Protein AF-A0A7K0GQ12-F1 (afdb_monomer)

Nearest PDB structures (foldseek):
  8smg-assembly1_B-2  TM=8.651E-01  e=7.849E-09  Okubovirus
  8smf-assembly2_G  TM=8.510E-01  e=4.154E-08  Okubovirus
  8wje-assembly1_C  TM=7.917E-01  e=3.051E-08  Bacillus phage SPO1
  8smf-assembly1_A  TM=8.151E-01  e=3.906E-08  Okubovirus
  8smf-assembly2_F  TM=8.214E-01  e=5.656E-08  Okubovirus

Solvent-accessible surface area (backbone atoms only — not comparable to full-atom values): 7625 Å² total; per-residue (Å²): 134,90,84,79,75,60,66,63,76,50,90,95,52,88,47,59,78,82,89,64,61,64,76,58,40,53,54,53,43,67,74,68,47,64,44,100,76,20,27,40,36,77,54,48,53,53,40,28,75,71,70,37,39,34,29,54,75,83,59,96,34,83,81,40,32,37,36,62,44,58,16,79,81,49,36,63,66,51,23,50,74,69,77,27,72,82,42,76,84,76,68,74,79,55,68,66,45,47,31,29,39,40,63,85,75,42,83,41,85,54,77,81,48,74,67,54,60,71,33,48,41,30,40,74,62,130

Organism: Parabacteroides distasonis (NCBI:txid823)

Radius of gyration: 20.31 Å; Cα contacts (8 Å, |Δi|>4): 168; chains: 1; bounding box: 44×26×61 Å

Foldseek 3Di:
DPPPQADDDDPPDPGHDDDDDPVVCVVVCVQAPQDPQFAAVVVVVVCQVVFFWKDFPPAPADPKTKHKDAQVVCFQVVCVVVVRNVCPPPVDTGHIFIWILHNVRDIDGDDDDPCNNGDSRMDTDD

Structure (mmCIF, N/CA/C/O backbone):
data_AF-A0A7K0GQ12-F1
#
_entry.id   AF-A0A7K0GQ12-F1
#
loop_
_atom_site.group_PDB
_atom_site.id
_atom_site.type_symbol
_atom_site.label_atom_id
_atom_site.label_alt_id
_atom_site.label_comp_id
_atom_site.label_asym_id
_atom_site.label_entity_id
_atom_site.label_seq_id
_atom_site.pdbx_PDB_ins_code
_atom_site.Cartn_x
_atom_site.Cartn_y
_atom_site.Cartn_z
_atom_site.occupancy
_atom_site.B_iso_or_equiv
_atom_site.auth_seq_id
_atom_site.auth_comp_id
_atom_site.auth_asym_id
_atom_site.auth_atom_id
_atom_site.pdbx_PDB_model_num
ATOM 1 N N . MET A 1 1 ? 16.400 -7.003 15.089 1.00 33.22 1 MET A N 1
ATOM 2 C CA . MET A 1 1 ? 15.639 -7.665 16.176 1.00 33.22 1 MET A CA 1
ATOM 3 C C . MET A 1 1 ? 14.984 -6.597 17.047 1.00 33.22 1 MET A C 1
ATOM 5 O O . MET A 1 1 ? 15.645 -6.055 17.923 1.00 33.22 1 MET A O 1
ATOM 9 N N . ASN A 1 2 ? 13.714 -6.264 16.801 1.00 31.42 2 ASN A N 1
ATOM 10 C CA . ASN A 1 2 ? 12.949 -5.363 17.671 1.00 31.42 2 ASN A CA 1
ATOM 11 C C . ASN A 1 2 ? 12.517 -6.125 18.930 1.00 31.42 2 ASN A C 1
ATOM 13 O O . ASN A 1 2 ? 11.480 -6.780 18.948 1.00 31.42 2 ASN A O 1
ATOM 17 N N . LYS A 1 3 ? 13.323 -6.064 19.993 1.00 40.06 3 LYS A N 1
ATOM 18 C CA . LYS A 1 3 ? 12.906 -6.516 21.328 1.00 40.06 3 LYS A CA 1
ATOM 19 C C . LYS A 1 3 ? 12.143 -5.387 22.022 1.00 40.06 3 LYS A C 1
ATOM 21 O O . LYS A 1 3 ? 12.659 -4.750 22.928 1.00 40.06 3 LYS A O 1
ATOM 26 N N . SER A 1 4 ? 10.910 -5.157 21.587 1.00 45.28 4 SER A N 1
ATOM 27 C CA . SER A 1 4 ? 9.918 -4.347 22.307 1.00 45.28 4 SER A CA 1
ATOM 28 C C . SER A 1 4 ? 8.835 -5.273 22.869 1.00 45.28 4 SER A C 1
ATOM 30 O O . SER A 1 4 ? 7.642 -5.077 22.656 1.00 45.28 4 SER A O 1
ATOM 32 N N . VAL A 1 5 ? 9.245 -6.340 23.555 1.00 55.19 5 VAL A N 1
ATOM 33 C CA . VAL A 1 5 ? 8.301 -7.107 24.372 1.00 55.19 5 VAL A CA 1
ATOM 34 C C . VAL A 1 5 ? 8.337 -6.470 25.751 1.00 55.19 5 VAL A C 1
ATOM 36 O O . VAL A 1 5 ? 9.248 -6.721 26.542 1.00 55.19 5 VAL A O 1
ATOM 39 N N . SER A 1 6 ? 7.402 -5.553 25.990 1.00 68.00 6 SER A N 1
ATOM 40 C CA . SER A 1 6 ? 7.223 -4.916 27.290 1.00 68.00 6 SER A CA 1
ATOM 41 C C . SER A 1 6 ? 7.068 -5.994 28.367 1.00 68.00 6 SER A C 1
ATOM 43 O O . SER A 1 6 ? 6.282 -6.931 28.222 1.00 68.00 6 SER A O 1
ATOM 45 N N . LYS A 1 7 ? 7.873 -5.900 29.432 1.00 79.88 7 LYS A N 1
ATOM 46 C CA . LYS A 1 7 ? 7.898 -6.893 30.515 1.00 79.88 7 LYS A CA 1
ATOM 47 C C . LYS A 1 7 ? 6.587 -6.862 31.302 1.00 79.88 7 LYS A C 1
ATOM 49 O O . LYS A 1 7 ? 6.003 -5.796 31.485 1.00 79.88 7 LYS A O 1
ATOM 54 N N . ARG A 1 8 ? 6.174 -8.019 31.828 1.00 87.69 8 ARG A N 1
ATOM 55 C CA . ARG A 1 8 ? 5.031 -8.127 32.744 1.00 87.69 8 ARG A CA 1
ATOM 56 C C . ARG A 1 8 ? 5.217 -7.229 33.965 1.00 87.69 8 ARG A C 1
ATOM 58 O O . ARG A 1 8 ? 6.264 -7.276 34.607 1.00 87.69 8 ARG A O 1
ATOM 65 N N . ASN A 1 9 ? 4.191 -6.449 34.288 1.00 89.31 9 ASN A N 1
ATOM 66 C CA . ASN A 1 9 ? 4.191 -5.485 35.391 1.00 89.31 9 ASN A CA 1
ATOM 67 C C . ASN A 1 9 ? 3.019 -5.657 36.377 1.00 89.31 9 ASN A C 1
ATOM 69 O O . ASN A 1 9 ? 3.030 -5.018 37.424 1.00 89.31 9 ASN A O 1
ATOM 73 N N . VAL A 1 10 ? 2.039 -6.524 36.086 1.00 89.06 10 VAL A N 1
ATOM 74 C CA . VAL A 1 10 ? 0.902 -6.816 36.978 1.00 89.06 10 VAL A CA 1
ATOM 75 C C . VAL A 1 10 ? 0.824 -8.319 37.262 1.00 89.06 10 VAL A C 1
ATOM 77 O O . VAL A 1 10 ? 1.068 -9.163 36.394 1.00 89.06 10 VAL A O 1
ATOM 80 N N . ALA A 1 11 ? 0.528 -8.683 38.511 1.00 91.00 11 ALA A N 1
ATOM 81 C CA . ALA A 1 11 ? 0.338 -10.075 38.901 1.00 91.00 11 ALA A CA 1
ATOM 82 C C . ALA A 1 11 ? -0.965 -10.637 38.301 1.00 91.00 11 ALA A C 1
ATOM 84 O O . ALA A 1 11 ? -1.989 -9.967 38.318 1.00 91.00 11 ALA A O 1
ATOM 85 N N . GLY A 1 12 ? -0.929 -11.863 37.773 1.00 88.56 12 GLY A N 1
ATOM 86 C CA . GLY A 1 12 ? -2.09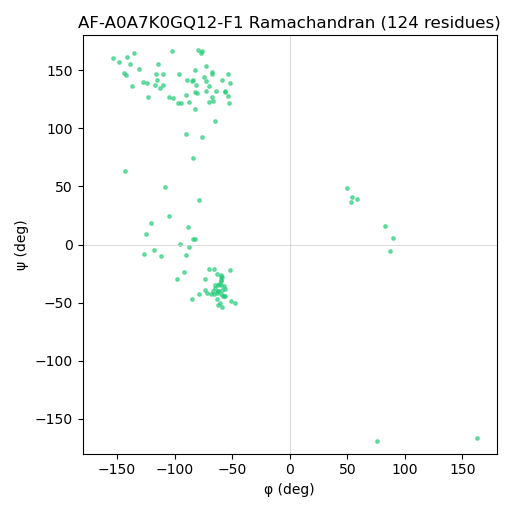4 -12.534 37.185 1.00 88.56 12 GLY A CA 1
ATOM 87 C C . GLY A 1 12 ? -2.355 -12.237 35.705 1.00 88.56 12 GLY A C 1
ATOM 88 O O . GLY A 1 12 ? -3.204 -12.898 35.124 1.00 88.56 12 GLY A O 1
ATOM 89 N N . TYR A 1 13 ? -1.610 -11.320 35.080 1.00 82.19 13 TYR A N 1
ATOM 90 C CA . TYR A 1 13 ? -1.758 -10.984 33.660 1.00 82.19 13 TYR A CA 1
ATOM 91 C C . TYR A 1 13 ? -0.503 -11.346 32.866 1.00 82.19 13 TYR A C 1
ATOM 93 O O . TYR A 1 13 ? 0.620 -11.177 33.349 1.00 82.19 13 TYR A O 1
ATOM 101 N N . GLU A 1 14 ? -0.688 -11.845 31.646 1.00 80.38 14 GLU A N 1
ATOM 102 C CA . GLU A 1 14 ? 0.403 -12.016 30.687 1.00 80.38 14 GLU A CA 1
ATOM 103 C C . GLU A 1 14 ? 0.667 -10.708 29.934 1.00 80.38 14 GLU A C 1
ATOM 105 O O . GLU A 1 14 ? -0.254 -9.975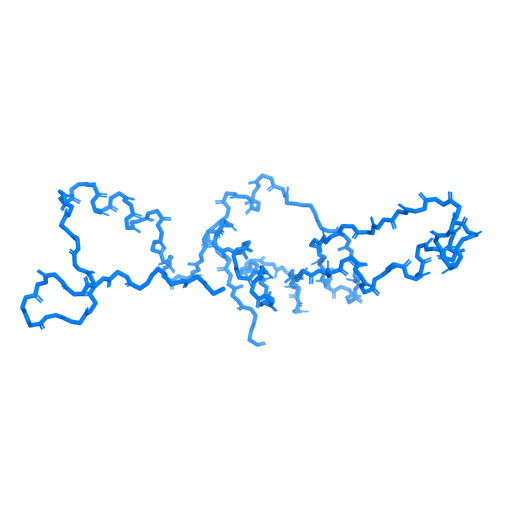 29.583 1.00 80.38 14 GLU A O 1
ATOM 110 N N . GLY A 1 15 ? 1.944 -10.409 29.685 1.00 81.44 15 GLY A N 1
ATOM 111 C CA . GLY A 1 15 ? 2.349 -9.178 29.007 1.00 81.44 15 GLY A CA 1
ATOM 112 C C . GLY A 1 15 ? 2.287 -7.922 29.884 1.00 81.44 15 GLY A C 1
ATOM 113 O O . GLY A 1 15 ? 2.197 -7.985 31.111 1.00 81.44 15 GLY A O 1
ATOM 114 N N . TYR A 1 16 ? 2.426 -6.767 29.238 1.00 86.38 16 TYR A N 1
ATOM 115 C CA . TYR A 1 16 ? 2.438 -5.456 29.884 1.00 86.38 16 TYR A CA 1
ATOM 116 C C . TYR A 1 16 ? 1.029 -4.876 29.966 1.00 86.38 16 TYR A C 1
ATOM 118 O O . TYR A 1 16 ? 0.336 -4.776 28.956 1.00 86.38 16 TYR A O 1
ATOM 126 N N . VAL A 1 17 ? 0.636 -4.448 31.161 1.00 87.44 17 VAL A N 1
ATOM 127 C CA . VAL A 1 17 ? -0.646 -3.799 31.435 1.00 87.44 17 VAL A CA 1
ATOM 128 C C . VAL A 1 17 ? -0.409 -2.302 31.618 1.00 87.44 17 VAL A C 1
ATOM 130 O O . VAL A 1 17 ? 0.419 -1.891 32.431 1.00 87.44 17 VAL A O 1
ATOM 133 N N . SER A 1 18 ? -1.146 -1.477 30.879 1.00 83.62 18 SER A N 1
ATOM 134 C CA . SER A 1 18 ? -1.172 -0.023 31.054 1.00 83.62 18 SER A CA 1
ATOM 135 C C . SER A 1 18 ? -2.573 0.412 31.454 1.00 83.62 18 SER A C 1
ATOM 137 O O . SER A 1 18 ? -3.549 -0.074 30.887 1.00 83.62 18 SER A O 1
ATOM 139 N N . TRP A 1 19 ? -2.667 1.326 32.415 1.00 85.75 19 TRP A N 1
ATOM 140 C CA . TRP A 1 19 ? -3.932 1.920 32.832 1.00 85.75 19 TRP A CA 1
ATOM 141 C C . TRP A 1 19 ? -4.047 3.301 32.201 1.00 85.75 19 TRP A C 1
ATOM 143 O O . TRP A 1 19 ? -3.154 4.135 32.359 1.00 85.75 19 TRP A O 1
ATOM 153 N N . LEU A 1 20 ? -5.149 3.543 31.504 1.00 84.12 20 LEU A N 1
ATOM 154 C CA . LEU A 1 20 ? -5.497 4.849 30.959 1.00 84.12 20 LEU A CA 1
ATOM 155 C C . LEU A 1 20 ? -6.782 5.329 31.639 1.00 84.12 20 LEU A C 1
ATOM 157 O O . LEU A 1 20 ? -7.635 4.498 31.955 1.00 84.12 20 LEU A O 1
ATOM 161 N N . PRO A 1 21 ? -6.953 6.646 31.856 1.00 92.75 21 PRO A N 1
ATOM 162 C CA . PRO A 1 21 ? -8.265 7.191 32.178 1.00 92.75 21 PRO A CA 1
ATOM 163 C C . PRO A 1 21 ? -9.290 6.727 31.137 1.00 92.75 21 PRO A C 1
ATOM 165 O O . PRO A 1 21 ? -8.982 6.733 29.946 1.00 92.75 21 PRO A O 1
ATOM 168 N N . GLU A 1 22 ? -10.497 6.360 31.568 1.00 86.38 22 GLU A N 1
ATOM 169 C CA . GLU A 1 22 ? -11.542 5.782 30.707 1.00 86.38 22 GLU A CA 1
ATOM 170 C C . GLU A 1 22 ? -11.788 6.617 29.444 1.00 86.38 22 GLU A C 1
ATOM 172 O O . GLU A 1 22 ? -11.695 6.103 28.337 1.00 86.38 22 GLU A O 1
ATOM 177 N N . ALA A 1 23 ? -11.952 7.936 29.586 1.00 87.25 23 ALA A N 1
ATOM 178 C CA . ALA A 1 23 ? -12.146 8.838 28.449 1.00 87.25 23 ALA A CA 1
ATOM 179 C C . ALA A 1 23 ? -10.982 8.823 27.434 1.00 87.25 23 ALA A C 1
ATOM 181 O O . ALA A 1 23 ? -11.190 9.046 26.242 1.00 87.25 23 ALA A O 1
ATOM 182 N N . VAL A 1 24 ? -9.750 8.571 27.893 1.00 84.12 24 VAL A N 1
ATOM 183 C CA . VAL A 1 24 ? -8.565 8.449 27.028 1.00 84.12 24 VAL A CA 1
ATOM 184 C C . VAL A 1 24 ? -8.533 7.076 26.363 1.00 84.12 24 VAL A C 1
ATOM 186 O O . VAL A 1 24 ? -8.253 6.995 25.169 1.00 84.12 24 VAL A O 1
ATOM 189 N N . PHE A 1 25 ? -8.834 6.014 27.118 1.00 84.62 25 PHE A N 1
ATOM 190 C CA . PHE A 1 25 ? -8.936 4.660 26.584 1.00 84.62 25 PHE A CA 1
ATOM 191 C C . PHE A 1 25 ? -9.996 4.588 25.490 1.00 84.62 25 PHE A C 1
ATOM 193 O O . PHE A 1 25 ? -9.657 4.206 24.382 1.00 84.62 25 PHE A O 1
ATOM 200 N N . GLU A 1 26 ? -11.226 5.022 25.762 1.00 79.81 26 GLU A N 1
ATOM 201 C CA . GLU A 1 26 ? -12.345 4.973 24.814 1.00 79.81 26 GLU A CA 1
ATOM 202 C C . GLU A 1 26 ? -12.036 5.738 23.529 1.00 79.81 26 GLU A C 1
ATOM 204 O O . GLU A 1 26 ? -12.232 5.223 22.433 1.00 79.81 26 GLU A O 1
ATOM 209 N N . LYS A 1 27 ? -11.457 6.940 23.638 1.00 78.81 27 LYS A N 1
ATOM 210 C CA . LYS A 1 27 ? -11.073 7.724 22.461 1.00 78.81 27 LYS A CA 1
ATOM 211 C C . LYS A 1 27 ? -10.046 6.991 21.593 1.00 78.81 27 LYS A C 1
ATOM 213 O O . LYS A 1 27 ? -10.226 6.890 20.385 1.00 78.81 27 LYS A O 1
ATOM 218 N N . ILE A 1 28 ? -8.968 6.494 22.200 1.00 76.12 28 ILE A N 1
ATOM 219 C CA . ILE A 1 28 ? -7.902 5.797 21.467 1.00 76.12 28 ILE A CA 1
ATOM 220 C C . ILE A 1 28 ? -8.419 4.469 20.927 1.00 76.12 28 ILE A C 1
ATOM 222 O O . ILE A 1 28 ? -8.125 4.116 19.790 1.00 76.12 28 ILE A O 1
ATOM 226 N N . TYR A 1 29 ? -9.175 3.737 21.743 1.00 71.56 29 TYR A N 1
ATOM 227 C CA . TYR A 1 29 ? -9.730 2.447 21.395 1.00 71.56 29 TYR A CA 1
ATOM 228 C C . TYR A 1 29 ? -10.674 2.601 20.214 1.00 71.56 29 TYR A C 1
ATOM 230 O O . TYR A 1 29 ? -10.419 1.967 19.212 1.00 71.56 29 TYR A O 1
ATOM 238 N N . GLU A 1 30 ? -11.652 3.504 20.223 1.00 66.12 30 GLU A N 1
ATOM 239 C CA . GLU A 1 30 ? -12.546 3.723 19.074 1.00 66.12 30 GLU A CA 1
ATOM 240 C C . GLU A 1 30 ? -11.821 4.230 17.806 1.00 66.12 30 GLU A C 1
ATOM 242 O O . GLU A 1 30 ? -12.270 3.969 16.690 1.00 66.12 30 GLU A O 1
ATOM 247 N N . GLU A 1 31 ? -10.665 4.893 17.935 1.00 64.19 31 GLU A N 1
ATOM 248 C CA . GLU A 1 31 ? -9.816 5.276 16.793 1.00 64.19 31 GLU A CA 1
ATOM 249 C C . GLU A 1 31 ? -9.056 4.087 16.168 1.00 64.19 31 GLU A C 1
ATOM 251 O O . GLU A 1 31 ? -8.768 4.101 14.967 1.00 64.19 31 GLU A O 1
ATOM 256 N N . ILE A 1 32 ? -8.716 3.064 16.961 1.00 65.06 32 ILE A N 1
ATOM 257 C CA . ILE A 1 32 ? -7.917 1.900 16.528 1.00 65.06 32 ILE A CA 1
ATOM 258 C C . ILE A 1 32 ? -8.703 0.587 16.496 1.00 65.06 32 ILE A C 1
ATOM 260 O O . ILE A 1 32 ? -8.186 -0.426 16.014 1.00 65.06 32 ILE A O 1
ATOM 264 N N . LYS A 1 33 ? -9.917 0.570 17.041 1.00 63.22 33 LYS A N 1
ATOM 265 C CA . LYS A 1 33 ? -10.790 -0.593 17.093 1.00 63.22 33 LYS A CA 1
ATOM 266 C C . LYS A 1 33 ? -11.128 -0.932 15.650 1.00 63.22 33 LYS A C 1
ATOM 268 O O . LYS A 1 33 ? -11.484 -0.037 14.881 1.00 63.22 33 LYS A O 1
ATOM 273 N N . PRO A 1 34 ? 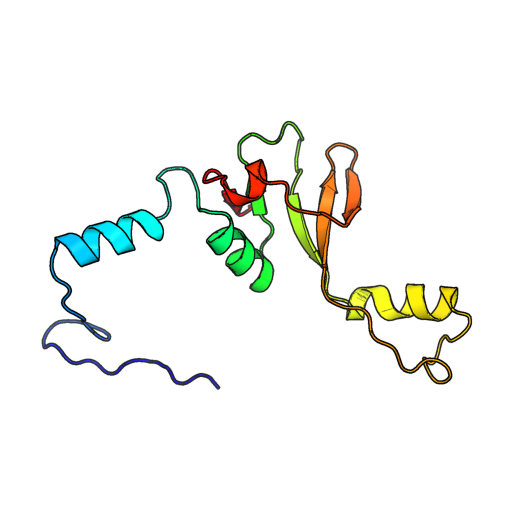-11.006 -2.204 15.253 1.00 55.53 34 PRO A N 1
ATOM 274 C CA . PRO A 1 34 ? -11.620 -2.643 14.016 1.00 55.53 34 PRO A CA 1
ATOM 275 C C . PRO A 1 34 ? -13.093 -2.235 14.092 1.00 55.53 34 PRO A C 1
ATOM 277 O O . PRO A 1 34 ? -13.789 -2.611 15.040 1.00 55.53 34 PRO A O 1
ATOM 280 N N . ALA A 1 35 ? -13.567 -1.435 13.138 1.00 58.25 35 ALA A N 1
ATOM 281 C CA . ALA A 1 35 ? -14.999 -1.308 12.953 1.00 58.25 35 ALA A CA 1
ATOM 282 C C . ALA A 1 35 ? -15.547 -2.732 12.790 1.00 58.25 35 ALA A C 1
ATOM 284 O O . ALA A 1 35 ? -14.862 -3.603 12.249 1.00 58.25 35 ALA A O 1
ATOM 285 N N . HIS A 1 36 ? -16.763 -2.988 13.270 1.00 59.19 36 HIS A N 1
ATOM 286 C CA . HIS A 1 36 ? -17.343 -4.337 13.253 1.00 59.19 36 HIS A CA 1
ATOM 287 C C . HIS A 1 36 ? -17.294 -4.986 11.850 1.00 59.19 36 HIS A C 1
ATOM 289 O O . HIS A 1 36 ? -17.257 -6.208 11.730 1.00 59.19 36 HIS A O 1
ATOM 295 N N . ASP A 1 37 ? -17.190 -4.145 10.813 1.00 72.44 37 ASP A N 1
ATOM 296 C CA . ASP A 1 37 ? -17.103 -4.509 9.410 1.00 72.44 37 ASP A CA 1
ATOM 297 C C . ASP A 1 37 ? -15.824 -4.015 8.694 1.00 72.44 37 ASP A C 1
ATOM 299 O O . ASP A 1 37 ? -15.783 -3.983 7.471 1.00 72.44 37 ASP A O 1
ATOM 303 N N . GLY A 1 38 ? -14.738 -3.640 9.367 1.00 85.94 38 GLY A N 1
ATOM 304 C CA . GLY A 1 38 ? -13.521 -3.230 8.653 1.00 85.94 38 GLY A CA 1
ATOM 305 C C . GLY A 1 38 ? -12.521 -2.448 9.485 1.00 85.94 38 GLY A C 1
ATOM 306 O O . GLY A 1 38 ? -12.586 -2.403 10.708 1.00 85.94 38 GLY A O 1
ATOM 307 N N . PHE A 1 39 ? -11.561 -1.831 8.814 1.00 89.94 39 PHE A N 1
ATOM 308 C CA . PHE A 1 39 ? -10.532 -1.013 9.439 1.00 89.94 39 PHE A CA 1
ATOM 309 C C . PHE A 1 39 ? -10.316 0.302 8.677 1.00 89.94 39 PHE A C 1
ATOM 311 O O . PHE A 1 39 ? -10.790 0.484 7.554 1.00 89.94 39 PHE A O 1
ATOM 318 N N . CYS A 1 40 ? -9.639 1.265 9.305 1.00 91.88 40 CYS A N 1
ATOM 319 C CA . CYS A 1 40 ? -9.339 2.555 8.682 1.00 91.88 40 CYS A CA 1
ATOM 320 C C . CYS A 1 40 ? -8.179 2.446 7.678 1.00 91.88 40 CYS A C 1
ATOM 322 O O . CYS A 1 40 ? -7.390 1.498 7.712 1.00 91.88 40 CYS A O 1
ATOM 324 N N . PHE A 1 41 ? -8.013 3.452 6.817 1.00 93.88 41 PHE A N 1
ATOM 325 C CA . PHE A 1 41 ? -6.929 3.461 5.827 1.00 93.88 41 PHE A CA 1
ATOM 326 C C . PHE A 1 41 ? -5.528 3.308 6.447 1.00 93.88 41 PHE A C 1
ATOM 328 O O . PHE A 1 41 ? -4.681 2.586 5.924 1.00 93.88 41 PHE A O 1
ATOM 335 N N . GLY A 1 42 ? -5.277 3.916 7.612 1.00 93.06 42 GLY A N 1
ATOM 336 C CA . GLY A 1 42 ? -3.996 3.766 8.312 1.00 93.06 42 GLY A CA 1
ATOM 337 C C . GLY A 1 42 ? -3.699 2.318 8.725 1.00 93.06 42 GLY A C 1
ATOM 338 O O . GLY A 1 42 ? -2.547 1.886 8.699 1.00 93.06 42 GLY A O 1
ATOM 339 N N . GLN A 1 43 ? -4.730 1.544 9.070 1.00 91.56 43 GLN A N 1
ATOM 340 C CA . GLN A 1 43 ? -4.607 0.107 9.319 1.00 91.56 43 GLN A CA 1
ATOM 341 C C . GLN A 1 43 ? -4.422 -0.663 8.006 1.00 91.56 43 GLN A C 1
ATOM 343 O O . GLN A 1 43 ? -3.573 -1.551 7.959 1.00 91.56 43 GLN A O 1
ATOM 348 N N . ALA A 1 44 ? -5.116 -0.276 6.931 1.00 94.19 44 ALA A N 1
ATOM 349 C CA . ALA A 1 44 ? -4.938 -0.856 5.598 1.00 94.19 44 ALA A CA 1
ATOM 350 C C . ALA A 1 44 ? -3.491 -0.733 5.100 1.00 94.19 44 ALA A C 1
ATOM 352 O O . ALA A 1 44 ? -2.906 -1.721 4.666 1.00 94.19 44 ALA A O 1
ATOM 353 N N . LEU A 1 45 ? -2.865 0.435 5.273 1.00 96.06 45 LEU A N 1
ATOM 354 C CA . LEU A 1 45 ? -1.446 0.638 4.969 1.00 96.06 45 LEU A CA 1
ATOM 355 C C . LEU A 1 45 ? -0.527 -0.300 5.761 1.00 96.06 45 LEU A C 1
ATOM 357 O O . LEU A 1 45 ? 0.456 -0.800 5.219 1.00 96.06 45 LEU A O 1
ATOM 361 N N . ARG A 1 46 ? -0.834 -0.564 7.037 1.00 95.00 46 ARG A N 1
ATOM 362 C CA . ARG A 1 46 ? -0.055 -1.515 7.848 1.00 95.00 46 ARG A CA 1
ATOM 363 C C . ARG A 1 46 ? -0.201 -2.944 7.332 1.00 95.00 46 ARG A C 1
ATOM 365 O O . ARG A 1 46 ? 0.794 -3.653 7.304 1.00 95.00 46 ARG A O 1
ATOM 372 N N . ARG A 1 47 ? -1.406 -3.353 6.919 1.00 94.81 47 ARG A N 1
ATOM 373 C CA . ARG A 1 47 ? -1.651 -4.668 6.300 1.00 94.81 47 ARG A CA 1
ATOM 374 C C . ARG A 1 47 ? -0.887 -4.805 4.977 1.00 94.81 47 ARG A C 1
ATOM 376 O O . ARG A 1 47 ? -0.140 -5.759 4.807 1.00 94.81 47 ARG A O 1
ATOM 383 N N . LEU A 1 48 ? -0.949 -3.790 4.113 1.00 97.00 48 LEU A N 1
ATOM 384 C CA . LEU A 1 48 ? -0.160 -3.729 2.875 1.00 97.00 48 LEU A CA 1
ATOM 385 C C . LEU A 1 48 ? 1.349 -3.858 3.136 1.00 97.00 48 LEU A C 1
ATOM 387 O O . LEU A 1 48 ? 2.034 -4.617 2.459 1.00 97.00 48 LEU A O 1
ATOM 391 N N . ALA A 1 49 ? 1.872 -3.161 4.149 1.00 95.50 49 ALA A N 1
ATOM 392 C CA . ALA A 1 49 ? 3.280 -3.256 4.537 1.00 95.50 49 ALA A CA 1
ATOM 393 C C . ALA A 1 49 ? 3.679 -4.640 5.093 1.00 95.50 49 ALA A C 1
ATOM 395 O O . ALA A 1 49 ? 4.862 -4.972 5.098 1.00 95.50 49 ALA A O 1
ATOM 396 N N . LEU A 1 50 ? 2.713 -5.438 5.562 1.00 94.75 50 LEU A N 1
ATOM 397 C CA . LEU A 1 50 ? 2.909 -6.832 5.975 1.00 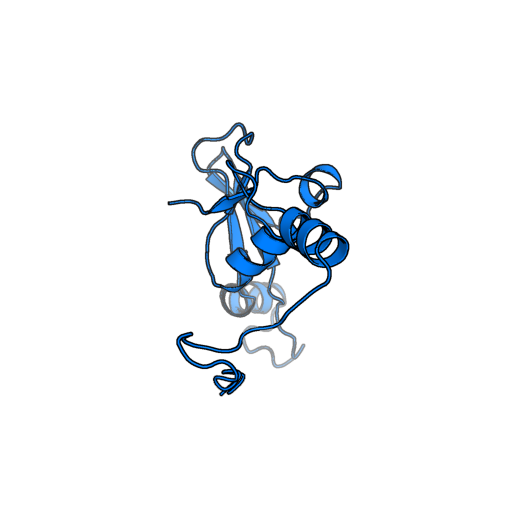94.75 50 LEU A CA 1
ATOM 398 C C . LEU A 1 50 ? 2.766 -7.827 4.809 1.00 94.75 50 LEU A C 1
ATOM 400 O O . LEU A 1 50 ? 2.976 -9.020 5.015 1.00 94.75 50 LEU A O 1
ATOM 404 N N . GLY A 1 51 ? 2.455 -7.346 3.601 1.00 95.19 51 GLY A N 1
ATOM 405 C CA . GLY A 1 51 ? 2.281 -8.161 2.399 1.00 95.19 51 GLY A CA 1
ATOM 406 C C . GLY A 1 51 ? 0.853 -8.657 2.169 1.00 95.19 51 GLY A C 1
ATOM 407 O O . GLY A 1 51 ? 0.628 -9.416 1.230 1.00 95.19 51 GLY A O 1
ATOM 408 N N . ASP A 1 52 ? -0.114 -8.238 2.988 1.00 96.00 52 ASP A N 1
ATOM 409 C CA . ASP A 1 52 ? -1.516 -8.565 2.741 1.00 96.00 52 ASP A CA 1
ATOM 410 C C . ASP A 1 52 ? -2.073 -7.769 1.556 1.00 96.00 52 ASP A C 1
ATOM 412 O O . ASP A 1 52 ? -1.669 -6.633 1.295 1.00 96.00 52 ASP A O 1
ATOM 416 N N . CYS A 1 53 ? -3.089 -8.331 0.906 1.00 96.50 53 CYS A N 1
ATOM 417 C CA . CYS A 1 53 ? -3.942 -7.600 -0.022 1.00 96.50 53 CYS A CA 1
ATOM 418 C C . CYS A 1 53 ? -5.125 -6.988 0.734 1.00 96.50 53 CYS A C 1
ATOM 420 O O . CYS A 1 53 ? -5.681 -7.615 1.637 1.00 96.50 53 CYS A O 1
ATOM 422 N N . VAL A 1 54 ? -5.537 -5.773 0.370 1.00 96.06 54 VAL A N 1
ATOM 423 C CA . VAL A 1 54 ? -6.685 -5.099 0.999 1.00 96.06 54 VAL A CA 1
ATOM 424 C C . VAL A 1 54 ? -7.645 -4.542 -0.036 1.00 96.06 54 VAL A C 1
ATOM 426 O O . VAL A 1 54 ? -7.242 -4.140 -1.121 1.00 96.06 54 VAL A O 1
ATOM 429 N N . GLN A 1 55 ? -8.920 -4.459 0.309 1.00 95.50 55 GLN A N 1
ATOM 430 C CA . GLN A 1 55 ? -9.946 -3.866 -0.543 1.00 95.50 55 GLN A CA 1
ATOM 431 C C . GLN A 1 55 ? -10.945 -3.075 0.294 1.00 95.50 55 GLN A C 1
ATOM 433 O O . GLN A 1 55 ? -11.065 -3.290 1.503 1.00 95.50 55 GLN A O 1
ATOM 438 N N . ARG A 1 56 ? -11.698 -2.184 -0.352 1.00 93.06 56 ARG A N 1
ATOM 439 C CA . ARG A 1 56 ? -12.907 -1.617 0.252 1.00 93.06 56 ARG A CA 1
ATOM 440 C C . ARG A 1 56 ? -1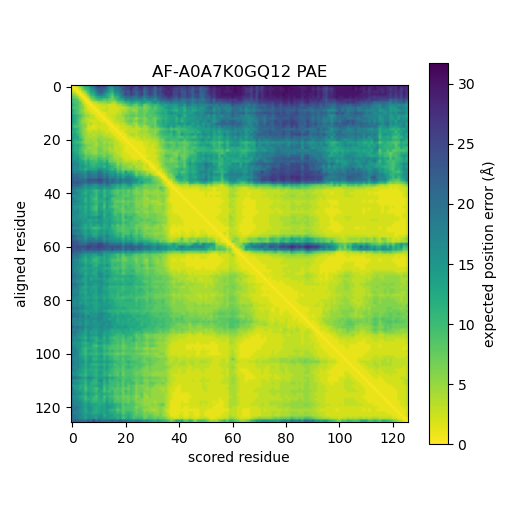4.092 -2.539 0.005 1.00 93.06 56 ARG A C 1
ATOM 442 O O . ARG A 1 56 ? -14.252 -3.046 -1.103 1.00 93.06 56 ARG A O 1
ATOM 449 N N . ARG A 1 57 ? -14.974 -2.697 0.996 1.00 89.25 57 ARG A N 1
ATOM 450 C CA . ARG A 1 57 ? -16.199 -3.509 0.840 1.00 89.25 57 ARG A CA 1
ATOM 451 C C . ARG A 1 57 ? -17.094 -3.049 -0.306 1.00 89.25 57 ARG A C 1
ATOM 453 O O . ARG A 1 57 ? -17.735 -3.876 -0.942 1.00 89.25 57 ARG A O 1
ATOM 460 N N . GLY A 1 58 ? -17.158 -1.739 -0.539 1.00 84.94 58 GLY A N 1
ATOM 461 C CA . GLY A 1 58 ? -18.004 -1.143 -1.572 1.00 84.94 58 GLY A CA 1
ATOM 462 C C . GLY A 1 58 ? -17.405 -1.119 -2.981 1.00 84.94 58 GLY A C 1
ATOM 463 O O . GLY A 1 58 ? -18.001 -0.500 -3.860 1.00 84.94 58 GLY A O 1
ATOM 464 N N . TRP A 1 59 ? -16.228 -1.707 -3.226 1.00 89.31 59 TRP A N 1
ATOM 465 C CA . TRP A 1 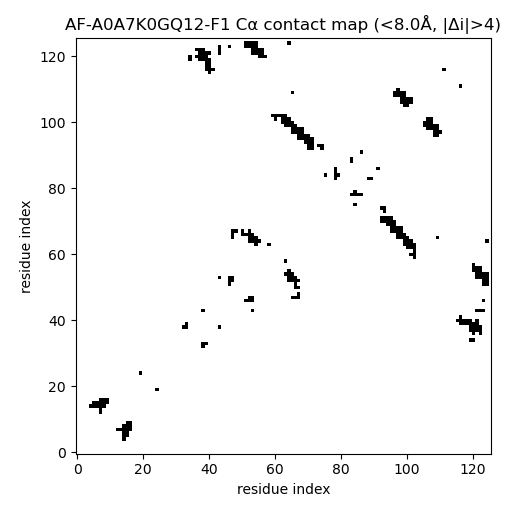59 ? -15.658 -1.721 -4.575 1.00 89.31 59 TRP A CA 1
ATOM 466 C C . TRP A 1 59 ? -16.462 -2.630 -5.511 1.00 89.31 59 TRP A C 1
ATOM 468 O O . TRP A 1 59 ? -16.636 -3.820 -5.268 1.00 89.31 59 TRP A O 1
ATOM 4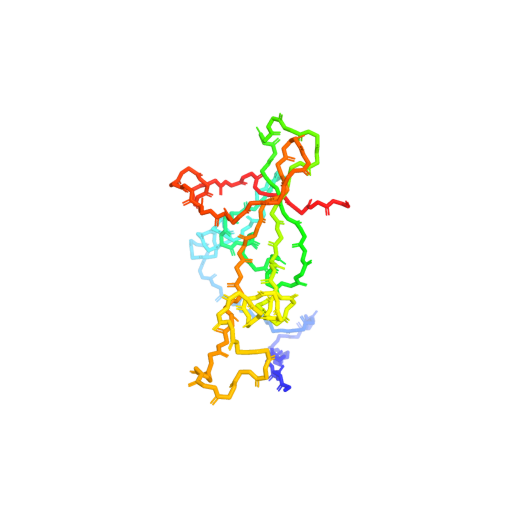78 N N . ASN A 1 60 ? -16.948 -2.050 -6.611 1.00 66.75 60 ASN A N 1
ATOM 479 C CA . ASN A 1 60 ? -17.857 -2.684 -7.575 1.00 66.75 60 ASN A CA 1
ATOM 480 C C . ASN A 1 60 ? -17.157 -3.647 -8.557 1.00 66.75 60 ASN A C 1
ATOM 482 O O . ASN A 1 60 ? -17.517 -3.711 -9.731 1.00 66.75 60 ASN A O 1
ATOM 486 N N . GLY A 1 61 ? -16.164 -4.413 -8.107 1.00 65.12 61 GLY A N 1
ATOM 487 C CA . GLY A 1 61 ? -15.412 -5.328 -8.965 1.00 65.12 61 GLY A CA 1
ATOM 488 C C . GLY A 1 61 ? -15.161 -6.674 -8.303 1.00 65.12 61 GLY A C 1
ATOM 489 O O . GLY A 1 61 ? -14.779 -6.743 -7.138 1.00 65.12 61 GLY A O 1
ATOM 490 N N . LYS A 1 62 ? -15.345 -7.763 -9.057 1.00 72.81 62 LYS A N 1
ATOM 491 C CA . LYS A 1 62 ? -14.958 -9.109 -8.614 1.00 72.81 62 LYS A CA 1
ATOM 492 C C . LYS A 1 62 ? -13.432 -9.154 -8.469 1.00 72.81 62 LYS A C 1
ATOM 494 O O . LYS A 1 62 ? -12.734 -9.172 -9.474 1.00 72.81 62 LYS A O 1
ATOM 499 N N . GLY A 1 63 ? -12.930 -9.165 -7.234 1.00 84.44 63 GLY A N 1
ATOM 500 C CA . GLY A 1 63 ? -11.501 -9.327 -6.940 1.00 84.44 63 GLY A CA 1
ATOM 501 C C . GLY A 1 63 ? -10.651 -8.056 -7.035 1.00 84.44 63 GLY A C 1
ATOM 502 O O . GLY A 1 63 ? -9.427 -8.169 -7.076 1.00 84.44 63 GLY A O 1
ATOM 503 N N . MET A 1 64 ? -11.258 -6.862 -7.057 1.00 94.75 64 MET A N 1
ATOM 504 C CA . MET A 1 64 ? -10.497 -5.609 -6.995 1.00 94.75 64 MET A CA 1
ATOM 505 C C . MET A 1 64 ? -9.806 -5.450 -5.646 1.00 94.75 64 MET A C 1
ATOM 507 O O . MET A 1 64 ? -10.474 -5.416 -4.618 1.00 94.75 64 MET A O 1
ATOM 511 N N . HIS A 1 65 ? -8.488 -5.276 -5.645 1.00 96.31 65 HIS A N 1
ATOM 512 C CA . HIS A 1 65 ? -7.731 -5.107 -4.409 1.00 96.31 65 HIS A CA 1
ATOM 513 C C . HIS A 1 65 ? -6.441 -4.323 -4.616 1.00 96.31 65 HIS A C 1
ATOM 515 O O . HIS A 1 65 ? -5.925 -4.207 -5.728 1.00 96.31 65 HIS A O 1
ATOM 521 N N . LEU A 1 66 ? -5.930 -3.791 -3.512 1.00 97.75 66 LEU A N 1
ATOM 522 C CA . LEU A 1 66 ? -4.620 -3.180 -3.401 1.00 97.75 66 LEU A CA 1
ATOM 523 C C . LEU A 1 66 ? -3.613 -4.179 -2.868 1.00 97.75 66 LEU A C 1
ATOM 525 O O . LEU A 1 66 ? -3.926 -4.978 -1.984 1.00 97.75 66 LEU A O 1
ATOM 529 N N . PHE A 1 67 ? -2.385 -4.043 -3.342 1.00 97.75 67 PHE A N 1
ATOM 530 C CA . PHE A 1 67 ? -1.223 -4.741 -2.820 1.00 97.75 67 PHE A CA 1
ATOM 531 C C . PHE A 1 67 ? 0.024 -3.867 -2.983 1.00 97.75 67 PHE A C 1
ATOM 533 O O . PHE A 1 67 ? 0.065 -2.945 -3.805 1.00 97.75 67 PHE A O 1
ATOM 540 N N . LEU A 1 68 ? 1.038 -4.125 -2.159 1.00 98.00 68 LEU A N 1
ATOM 541 C CA . LEU A 1 68 ? 2.309 -3.415 -2.230 1.00 98.00 68 LEU A CA 1
ATOM 542 C C . LEU A 1 68 ? 3.233 -4.116 -3.230 1.00 98.00 68 LEU A C 1
ATOM 544 O O . LEU A 1 68 ? 3.550 -5.292 -3.073 1.00 98.00 68 LEU A O 1
ATOM 548 N N . VAL A 1 69 ? 3.694 -3.384 -4.242 1.00 97.12 69 VAL A N 1
ATOM 549 C CA . VAL A 1 69 ? 4.749 -3.841 -5.149 1.00 97.12 69 VAL A CA 1
ATOM 550 C C . VAL A 1 69 ? 6.078 -3.312 -4.639 1.00 97.12 69 VAL A C 1
ATOM 552 O O . VAL A 1 69 ? 6.271 -2.099 -4.532 1.00 97.12 69 VAL A O 1
ATOM 555 N N . HIS A 1 70 ? 7.008 -4.221 -4.356 1.00 96.06 70 HIS A N 1
ATOM 556 C CA . HIS A 1 70 ? 8.376 -3.844 -4.032 1.00 96.06 70 HIS A CA 1
ATOM 557 C C . HIS A 1 70 ? 9.103 -3.365 -5.287 1.00 96.06 70 HIS A C 1
ATOM 559 O O . HIS A 1 70 ? 9.067 -4.026 -6.326 1.00 96.06 70 HIS A O 1
ATOM 565 N N . GLY A 1 71 ? 9.793 -2.228 -5.199 1.00 93.88 71 GLY A N 1
ATOM 566 C CA . GLY A 1 71 ? 10.446 -1.622 -6.362 1.00 93.88 71 GLY A CA 1
ATOM 567 C C . GLY A 1 71 ? 11.492 -2.541 -7.002 1.00 93.88 71 GLY A C 1
ATOM 568 O O . GLY A 1 71 ? 11.642 -2.578 -8.223 1.00 93.88 71 GLY A O 1
ATOM 569 N N . ASN A 1 72 ? 12.143 -3.386 -6.194 1.00 93.94 72 ASN A N 1
ATOM 570 C CA . ASN A 1 72 ? 13.094 -4.383 -6.686 1.00 93.94 72 ASN A CA 1
ATOM 571 C C . ASN A 1 72 ? 12.489 -5.376 -7.694 1.00 93.94 72 ASN A C 1
ATOM 573 O O . ASN A 1 72 ? 13.214 -5.839 -8.572 1.00 93.94 72 ASN A O 1
ATOM 577 N N . ALA A 1 73 ? 11.185 -5.654 -7.618 1.00 93.50 73 ALA A N 1
ATOM 578 C CA . ALA A 1 73 ? 10.487 -6.560 -8.522 1.00 93.50 73 ALA A CA 1
ATOM 579 C C . ALA A 1 73 ? 10.342 -5.989 -9.942 1.00 93.50 73 ALA A C 1
ATOM 581 O O . ALA A 1 73 ? 10.153 -6.748 -10.889 1.00 93.50 73 ALA A O 1
ATOM 582 N N . VAL A 1 74 ? 10.448 -4.665 -10.104 1.00 93.50 74 VAL A N 1
ATOM 583 C CA . VAL A 1 74 ? 10.257 -3.969 -11.390 1.00 93.50 74 VAL A CA 1
ATOM 584 C C . VAL A 1 74 ? 11.507 -3.231 -11.883 1.00 93.50 74 VAL A C 1
ATOM 586 O O . VAL A 1 74 ? 11.508 -2.725 -13.005 1.00 93.50 74 VAL A O 1
ATOM 589 N N . ASN A 1 75 ? 12.586 -3.204 -11.089 1.00 93.94 75 ASN A N 1
ATOM 590 C CA . ASN A 1 75 ? 13.849 -2.528 -11.414 1.00 93.94 75 ASN A CA 1
ATOM 591 C C . ASN A 1 75 ? 14.352 -2.853 -12.829 1.00 93.94 75 ASN A C 1
ATOM 593 O O . ASN A 1 75 ? 14.619 -1.938 -13.601 1.00 93.94 75 ASN A O 1
ATOM 597 N N . GLN A 1 76 ? 14.433 -4.137 -13.197 1.00 93.69 76 GLN A N 1
ATOM 598 C CA . GLN A 1 76 ? 15.018 -4.538 -14.482 1.00 93.69 76 GLN A CA 1
ATOM 599 C C . GLN A 1 76 ? 14.249 -3.978 -15.683 1.00 93.69 76 GLN A C 1
ATOM 601 O O . GLN A 1 76 ? 14.854 -3.548 -16.662 1.00 93.69 76 GLN A O 1
ATOM 606 N N . ALA A 1 77 ? 12.915 -3.966 -15.612 1.00 93.19 77 ALA A N 1
ATOM 607 C CA . ALA A 1 77 ? 12.090 -3.421 -16.683 1.00 93.19 77 ALA A CA 1
ATOM 608 C C . ALA A 1 77 ? 12.369 -1.922 -16.887 1.00 93.19 77 ALA A C 1
ATOM 610 O O . ALA A 1 77 ? 12.479 -1.465 -18.024 1.00 93.19 77 ALA A O 1
ATOM 611 N N . LEU A 1 78 ? 12.551 -1.175 -15.793 1.00 93.38 78 LEU A N 1
ATOM 612 C CA . LEU A 1 78 ? 12.884 0.247 -15.846 1.00 93.38 78 LEU A CA 1
ATOM 613 C C . LEU A 1 78 ? 14.319 0.506 -16.312 1.00 93.38 78 LEU A C 1
ATOM 615 O O . LEU A 1 78 ? 14.538 1.389 -17.135 1.00 93.38 78 LEU A O 1
ATOM 619 N N . TYR A 1 79 ? 15.285 -0.281 -15.850 1.00 94.94 79 TYR A N 1
ATOM 620 C CA . TYR A 1 79 ? 16.679 -0.193 -16.289 1.00 94.94 79 TYR A CA 1
ATOM 621 C C . TYR A 1 79 ? 16.818 -0.431 -17.793 1.00 94.94 79 TYR A C 1
ATOM 623 O O . TYR A 1 79 ? 17.490 0.332 -18.485 1.00 94.94 79 TYR A O 1
ATOM 631 N N . ASN A 1 80 ? 16.103 -1.425 -18.323 1.00 94.81 80 ASN A N 1
ATOM 632 C CA . ASN A 1 80 ? 16.057 -1.682 -19.759 1.00 94.81 80 ASN A CA 1
ATOM 633 C C . ASN A 1 80 ? 15.423 -0.512 -20.529 1.00 94.81 80 ASN A C 1
ATOM 635 O O . ASN A 1 80 ? 15.930 -0.130 -21.578 1.00 94.81 80 ASN A O 1
ATOM 639 N N . TYR A 1 81 ? 14.341 0.078 -20.010 1.00 94.62 81 TYR A N 1
ATOM 640 C CA . TYR A 1 81 ? 13.705 1.251 -20.623 1.00 94.62 81 TYR A CA 1
ATOM 641 C C . TYR A 1 81 ? 14.638 2.474 -20.670 1.00 94.62 81 TYR A C 1
ATOM 643 O O . TYR A 1 81 ? 14.608 3.238 -21.632 1.00 94.62 81 TYR A O 1
ATOM 651 N N . LEU A 1 82 ? 15.486 2.645 -19.653 1.00 94.69 82 LEU A N 1
ATOM 652 C CA . LEU A 1 82 ? 16.478 3.721 -19.563 1.00 94.69 82 LEU A CA 1
ATOM 653 C C . LEU A 1 82 ? 17.780 3.442 -20.340 1.00 94.69 82 LEU A C 1
ATOM 655 O O . LEU A 1 82 ? 18.716 4.235 -20.235 1.00 94.69 82 LEU A O 1
ATOM 659 N N . ASP A 1 83 ? 17.862 2.337 -21.093 1.00 95.50 83 ASP A N 1
ATOM 660 C CA . ASP A 1 83 ? 19.087 1.880 -21.772 1.00 95.50 83 ASP A CA 1
ATOM 661 C C . ASP A 1 83 ? 20.290 1.742 -20.808 1.00 95.50 83 ASP A C 1
ATOM 663 O O . ASP A 1 83 ? 21.427 2.129 -21.093 1.00 95.50 83 ASP A O 1
ATOM 667 N N . ASP A 1 84 ? 20.034 1.219 -19.607 1.00 95.81 84 ASP A N 1
ATOM 668 C CA . ASP A 1 84 ? 21.035 1.012 -18.557 1.00 95.81 84 ASP A CA 1
ATOM 669 C C . ASP A 1 84 ? 20.756 -0.286 -17.777 1.00 95.81 84 ASP A C 1
ATOM 671 O O . ASP A 1 84 ? 20.460 -0.229 -16.584 1.00 95.81 84 ASP A O 1
ATOM 675 N N . PRO A 1 85 ? 20.813 -1.466 -18.430 1.00 93.31 85 PRO A N 1
ATOM 676 C CA . PRO A 1 85 ? 20.386 -2.746 -17.848 1.00 93.31 85 PRO A CA 1
ATOM 677 C C . PRO A 1 85 ? 21.150 -3.138 -16.576 1.00 93.31 85 PRO A C 1
ATOM 679 O O . PRO A 1 85 ? 20.583 -3.819 -15.723 1.00 93.31 85 PRO A O 1
ATOM 682 N N . ASP A 1 86 ? 22.397 -2.678 -16.445 1.00 94.50 86 ASP A N 1
ATOM 683 C CA . ASP A 1 86 ? 23.270 -2.916 -15.290 1.00 94.50 86 ASP A CA 1
ATOM 684 C C . ASP A 1 86 ? 23.223 -1.772 -14.258 1.00 94.50 86 ASP A C 1
ATOM 686 O O . ASP A 1 86 ? 23.920 -1.821 -13.243 1.00 94.50 86 ASP A O 1
ATOM 690 N N . ASN A 1 87 ? 22.411 -0.735 -14.505 1.00 93.81 87 ASN A N 1
ATOM 691 C CA . ASN A 1 87 ? 22.250 0.446 -13.653 1.00 93.81 87 ASN A CA 1
ATOM 692 C C . ASN A 1 87 ? 23.581 1.150 -13.310 1.00 93.81 87 ASN A C 1
ATOM 694 O O . ASN A 1 87 ? 23.785 1.637 -12.196 1.00 93.81 87 ASN A O 1
ATOM 698 N N . THR A 1 88 ? 24.510 1.189 -14.265 1.00 95.50 88 THR A N 1
ATOM 699 C CA . THR A 1 88 ? 25.854 1.764 -14.079 1.00 95.50 88 THR A CA 1
ATOM 700 C C . THR A 1 88 ? 25.923 3.236 -14.469 1.00 95.50 88 THR A C 1
ATOM 702 O O . THR A 1 88 ? 26.783 3.957 -13.963 1.00 95.50 88 THR A O 1
ATOM 705 N N . LYS A 1 89 ? 25.017 3.701 -15.341 1.00 94.38 89 LYS A N 1
ATOM 706 C CA . LYS A 1 89 ? 24.964 5.096 -15.801 1.00 94.38 89 LYS A CA 1
ATOM 707 C C . LYS A 1 89 ? 24.175 5.967 -14.826 1.00 94.38 89 LYS A C 1
ATOM 709 O O . LYS A 1 89 ? 24.622 7.057 -14.479 1.00 94.38 89 LYS A O 1
ATOM 714 N N . HIS A 1 90 ? 23.006 5.496 -14.394 1.00 92.00 90 HIS A N 1
ATOM 715 C CA . HIS A 1 90 ? 22.072 6.292 -13.595 1.00 92.00 90 HIS A CA 1
ATOM 716 C C . HIS A 1 90 ? 22.178 6.014 -12.094 1.00 92.00 90 HIS A C 1
ATOM 718 O O . HIS A 1 90 ? 21.910 6.916 -11.301 1.00 92.00 90 HIS A O 1
ATOM 724 N N . ASN A 1 91 ? 22.570 4.795 -11.697 1.00 92.44 91 ASN A N 1
ATOM 725 C CA . ASN A 1 91 ? 22.649 4.366 -10.295 1.00 92.44 91 ASN A CA 1
ATOM 726 C C . ASN A 1 91 ? 21.356 4.684 -9.510 1.00 92.44 91 ASN A C 1
ATOM 728 O O . ASN A 1 91 ? 21.367 5.288 -8.434 1.00 92.44 91 ASN A O 1
ATOM 732 N N . THR A 1 92 ? 20.214 4.323 -10.094 1.00 90.19 92 THR A N 1
ATOM 733 C CA . THR A 1 92 ? 18.875 4.585 -9.544 1.00 90.19 92 THR A CA 1
ATOM 734 C C . THR A 1 92 ? 18.276 3.334 -8.908 1.00 90.19 92 THR A C 1
ATOM 736 O O . THR A 1 92 ? 18.788 2.234 -9.067 1.00 90.19 92 THR A O 1
ATOM 739 N N . SER A 1 93 ? 17.199 3.485 -8.141 1.00 91.44 93 SER A N 1
ATOM 740 C CA . SER A 1 93 ? 16.405 2.356 -7.645 1.00 91.44 93 SER A CA 1
ATOM 741 C C . SER A 1 93 ? 14.931 2.728 -7.659 1.00 91.44 93 SER A C 1
ATOM 743 O O . SER A 1 93 ? 14.576 3.890 -7.435 1.00 91.44 93 SER A O 1
ATOM 745 N N . VAL A 1 94 ? 14.071 1.752 -7.930 1.00 93.94 94 VAL A N 1
ATOM 74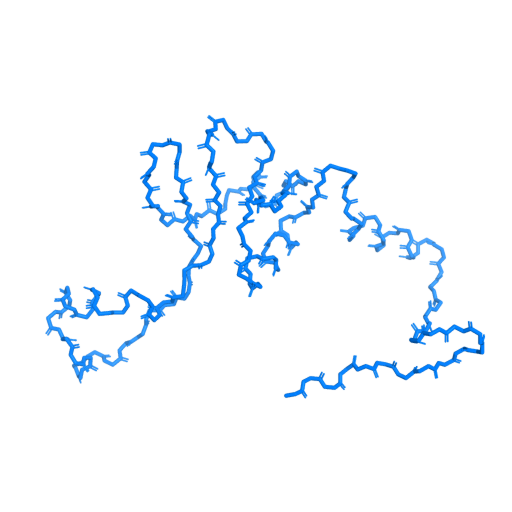6 C CA . VAL A 1 94 ? 12.625 1.961 -7.925 1.00 93.94 94 VAL A CA 1
ATOM 747 C C . VAL A 1 94 ? 12.115 1.885 -6.489 1.00 93.94 94 VAL A C 1
ATOM 749 O O . VAL A 1 94 ? 12.547 1.042 -5.701 1.00 93.94 94 VAL A O 1
ATOM 752 N N . ARG A 1 95 ? 11.214 2.801 -6.128 1.00 95.50 95 ARG A N 1
ATOM 753 C CA . ARG A 1 95 ? 10.551 2.811 -4.820 1.00 95.50 95 ARG A CA 1
ATOM 754 C C . ARG A 1 95 ? 9.372 1.847 -4.815 1.00 95.50 95 ARG A C 1
ATOM 756 O O . ARG A 1 95 ? 8.724 1.657 -5.841 1.00 95.50 95 ARG A O 1
ATOM 763 N N . ASP A 1 96 ? 9.079 1.302 -3.642 1.00 96.81 96 ASP A N 1
ATOM 764 C CA . ASP A 1 96 ? 7.856 0.543 -3.411 1.00 96.81 96 ASP A CA 1
ATOM 765 C C . ASP A 1 96 ? 6.632 1.422 -3.691 1.00 96.81 96 ASP A C 1
ATOM 767 O O . ASP A 1 96 ? 6.621 2.618 -3.377 1.00 96.81 96 ASP A O 1
ATOM 771 N N . ALA A 1 97 ? 5.605 0.828 -4.287 1.00 97.12 97 ALA A N 1
ATOM 772 C CA . ALA A 1 97 ? 4.393 1.528 -4.680 1.00 97.12 97 ALA A CA 1
ATOM 773 C C . ALA A 1 97 ? 3.172 0.629 -4.495 1.00 97.12 97 ALA A C 1
ATOM 775 O O . ALA A 1 97 ? 3.243 -0.588 -4.663 1.00 97.12 97 ALA A O 1
ATOM 776 N N . ILE A 1 98 ? 2.038 1.237 -4.158 1.00 98.19 98 ILE A N 1
ATOM 777 C CA . ILE A 1 98 ? 0.766 0.522 -4.087 1.00 98.19 98 ILE A CA 1
ATOM 778 C C . ILE A 1 98 ? 0.227 0.391 -5.508 1.00 98.19 98 ILE A C 1
ATOM 780 O O . ILE A 1 98 ? 0.153 1.374 -6.249 1.00 98.19 98 ILE A O 1
ATOM 784 N N . TYR A 1 99 ? -0.151 -0.825 -5.871 1.00 97.88 99 TYR A N 1
ATOM 785 C CA . TYR A 1 99 ? -0.857 -1.116 -7.108 1.00 97.88 99 TYR A CA 1
ATOM 786 C C . TYR A 1 99 ? -2.258 -1.618 -6.795 1.00 97.88 99 TYR A C 1
ATOM 788 O O . TYR A 1 99 ? -2.518 -2.160 -5.721 1.00 97.88 99 TYR A O 1
ATOM 796 N N . MET A 1 100 ? -3.150 -1.433 -7.759 1.00 96.56 100 MET A N 1
ATOM 797 C CA . MET A 1 100 ? -4.494 -1.983 -7.758 1.00 96.56 100 MET A CA 1
ATOM 798 C C . MET A 1 100 ? -4.612 -3.025 -8.868 1.00 96.56 100 MET A C 1
ATOM 800 O O . MET A 1 100 ? -4.221 -2.752 -10.004 1.00 96.56 100 MET A O 1
ATOM 804 N N . LEU A 1 101 ? -5.215 -4.173 -8.554 1.00 95.81 101 LEU A N 1
ATOM 805 C CA . LEU A 1 101 ? -5.860 -5.016 -9.557 1.00 95.81 101 LEU A CA 1
ATOM 806 C C . LEU A 1 101 ? -7.263 -4.458 -9.824 1.00 95.81 101 LEU A C 1
ATOM 808 O O . LEU A 1 101 ? -8.092 -4.395 -8.915 1.00 95.81 101 LEU A O 1
ATOM 812 N N . THR A 1 102 ? -7.521 -4.004 -11.049 1.00 93.88 102 THR A N 1
ATOM 813 C CA . THR A 1 102 ? -8.820 -3.441 -11.443 1.00 93.88 102 THR A CA 1
ATOM 814 C C . THR A 1 102 ? -9.844 -4.541 -11.735 1.00 93.88 102 THR A C 1
ATOM 816 O O . THR A 1 1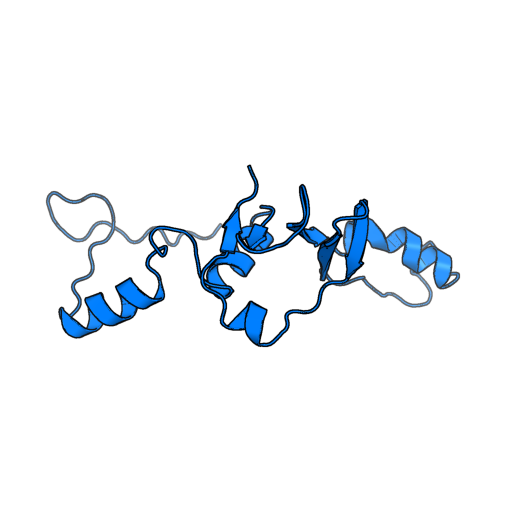02 ? -9.495 -5.711 -11.898 1.00 93.88 102 THR A O 1
ATOM 819 N N . ALA A 1 103 ? -11.126 -4.172 -11.846 1.00 92.44 103 ALA A N 1
ATOM 820 C CA . ALA A 1 103 ? -12.194 -5.106 -12.220 1.00 92.44 103 ALA A CA 1
ATOM 821 C C . ALA A 1 103 ? -11.968 -5.753 -13.600 1.00 92.44 103 ALA A C 1
ATOM 823 O O . ALA A 1 103 ? -12.425 -6.869 -13.835 1.00 92.44 103 ALA A O 1
ATOM 824 N N . ASP A 1 104 ? -11.228 -5.070 -14.476 1.00 92.06 104 ASP A N 1
ATOM 825 C CA . ASP A 1 104 ? -10.866 -5.533 -15.818 1.00 92.06 104 ASP A CA 1
ATOM 826 C C . ASP A 1 104 ? -9.563 -6.352 -15.830 1.00 92.06 104 ASP A C 1
ATOM 828 O O . ASP A 1 104 ? -8.972 -6.579 -16.886 1.00 92.06 104 ASP A O 1
ATOM 832 N N . ASN A 1 105 ? -9.099 -6.799 -14.656 1.00 92.19 105 ASN A N 1
ATOM 833 C CA . ASN A 1 105 ? -7.885 -7.594 -14.476 1.00 92.19 105 ASN A CA 1
ATOM 834 C C . ASN A 1 105 ? -6.615 -6.890 -14.996 1.00 92.19 105 ASN A C 1
ATOM 836 O O . ASN A 1 105 ? -5.735 -7.511 -15.596 1.00 92.19 105 ASN A O 1
ATOM 840 N N . GLN A 1 106 ? -6.523 -5.577 -14.774 1.00 95.00 106 GLN A N 1
ATOM 841 C CA . GLN A 1 106 ? -5.347 -4.771 -15.102 1.00 95.00 106 GLN A CA 1
ATOM 842 C C . GLN A 1 106 ? -4.632 -4.324 -13.829 1.00 95.00 106 GLN A C 1
ATOM 844 O O . GLN A 1 106 ? -5.271 -4.065 -12.812 1.00 95.00 106 GLN A O 1
ATOM 849 N N . LEU A 1 107 ? -3.306 -4.204 -13.895 1.00 95.56 107 LEU A N 1
ATOM 850 C CA . LEU A 1 107 ? -2.497 -3.659 -12.808 1.00 95.56 107 LEU A CA 1
ATOM 851 C C . LEU A 1 107 ? -2.221 -2.184 -13.064 1.00 95.56 107 LEU A C 1
ATOM 853 O O . LEU A 1 107 ? -1.627 -1.835 -14.084 1.00 95.56 107 LEU A O 1
ATOM 857 N N . VAL A 1 108 ? -2.624 -1.329 -12.130 1.00 95.94 108 VAL A N 1
ATOM 858 C CA . VAL A 1 108 ? -2.403 0.118 -12.229 1.00 95.94 108 VAL A CA 1
ATOM 859 C C . VAL A 1 108 ? -1.735 0.649 -10.962 1.00 95.94 108 VAL A C 1
ATOM 861 O O . VAL A 1 108 ? -2.104 0.218 -9.865 1.00 95.94 108 VAL A O 1
ATOM 864 N N . PRO A 1 109 ? -0.775 1.588 -11.071 1.00 96.38 109 PRO A N 1
ATOM 865 C CA . PRO A 1 109 ? -0.312 2.340 -9.913 1.00 96.38 109 PRO A CA 1
ATOM 866 C C . PRO A 1 109 ? -1.505 3.035 -9.263 1.00 96.38 109 PRO A C 1
ATOM 868 O O . PRO A 1 109 ? -2.312 3.661 -9.954 1.00 96.38 109 PRO A O 1
ATOM 871 N N . TRP A 1 110 ? -1.629 2.920 -7.946 1.00 96.88 110 TRP A N 1
ATOM 872 C CA . TRP A 1 110 ? -2.791 3.428 -7.234 1.00 96.88 110 TRP A CA 1
ATOM 873 C C . TRP A 1 110 ? -2.444 4.637 -6.370 1.00 96.88 110 TRP A C 1
ATOM 875 O O . TRP A 1 110 ? -1.429 4.667 -5.674 1.00 96.88 110 TRP A O 1
ATOM 885 N N . VAL A 1 111 ? -3.327 5.633 -6.404 1.00 96.50 111 VAL A N 1
ATOM 886 C CA . VAL A 1 111 ? -3.252 6.843 -5.585 1.00 96.50 111 VAL A CA 1
ATOM 887 C C . VAL A 1 111 ? -4.541 6.940 -4.787 1.00 96.50 111 VAL A C 1
ATOM 889 O O . VAL A 1 111 ? -5.627 6.899 -5.361 1.00 96.50 111 VAL A O 1
ATOM 892 N N . ALA A 1 112 ? -4.416 7.085 -3.470 1.00 95.94 112 ALA A N 1
ATOM 893 C CA . ALA A 1 112 ? -5.568 7.222 -2.592 1.00 95.94 112 ALA A CA 1
ATOM 894 C C . ALA A 1 112 ? -6.299 8.547 -2.844 1.00 95.94 112 ALA A C 1
ATOM 896 O O . ALA A 1 112 ? -5.692 9.621 -2.785 1.00 95.94 112 ALA A O 1
ATOM 897 N N . SER A 1 113 ? -7.609 8.477 -3.080 1.00 95.25 113 SER A N 1
ATOM 898 C CA . SER A 1 113 ? -8.480 9.652 -3.040 1.00 95.25 113 SER A CA 1
ATOM 899 C C . SER A 1 113 ? -8.762 10.075 -1.593 1.00 95.25 113 SER A C 1
ATOM 901 O O . SER A 1 113 ? -8.535 9.315 -0.654 1.00 95.25 113 SER A O 1
ATOM 903 N N . GLN A 1 114 ? -9.302 11.279 -1.383 1.00 97.50 114 GLN A N 1
ATOM 904 C CA . GLN A 1 114 ? -9.706 11.705 -0.035 1.00 97.50 114 GLN A CA 1
ATOM 905 C C . GLN A 1 114 ? -10.769 10.777 0.572 1.00 97.50 114 GLN A C 1
ATOM 907 O O . GLN A 1 114 ? -10.719 10.488 1.766 1.00 97.50 114 GLN A O 1
ATOM 912 N N . ASP A 1 115 ? -11.669 10.244 -0.255 1.00 94.31 115 ASP A N 1
ATOM 913 C CA . ASP A 1 115 ? -12.676 9.277 0.185 1.00 94.31 115 ASP A CA 1
ATOM 914 C C . ASP A 1 115 ? -12.030 7.965 0.646 1.00 94.31 115 ASP A C 1
ATOM 916 O O . ASP A 1 115 ? -12.452 7.388 1.645 1.00 94.31 115 ASP A O 1
ATOM 920 N N . ASP A 1 116 ? -10.968 7.518 -0.028 1.00 95.25 116 ASP A N 1
ATOM 921 C CA . ASP A 1 116 ? -10.204 6.329 0.368 1.00 95.25 116 ASP A CA 1
ATOM 922 C C . ASP A 1 116 ? -9.480 6.532 1.702 1.00 95.25 116 ASP A C 1
ATOM 924 O O . ASP A 1 116 ? -9.493 5.649 2.562 1.00 95.25 116 ASP A O 1
ATOM 928 N N . LEU A 1 117 ? -8.873 7.709 1.887 1.00 95.50 117 LEU A N 1
ATOM 929 C CA . LEU A 1 117 ? -8.153 8.066 3.111 1.00 95.50 117 LEU A CA 1
ATOM 930 C C . LEU A 1 117 ? -9.085 8.148 4.330 1.00 95.50 117 LEU A C 1
ATOM 932 O O . LEU A 1 117 ? -8.676 7.801 5.440 1.00 95.50 117 LEU A O 1
ATOM 936 N N . LEU A 1 118 ? -10.327 8.598 4.130 1.00 92.81 118 LEU A N 1
ATOM 937 C CA . LEU A 1 118 ? -11.342 8.743 5.181 1.00 92.81 118 LEU A CA 1
ATOM 938 C C . LEU A 1 118 ? -12.208 7.487 5.375 1.00 92.81 118 LEU A C 1
ATOM 940 O O . LEU A 1 118 ? -12.970 7.407 6.343 1.00 92.81 118 LEU A O 1
ATOM 944 N N . ALA A 1 119 ? -12.086 6.501 4.486 1.00 91.62 119 ALA A N 1
ATOM 945 C CA . ALA A 1 119 ? -12.845 5.264 4.543 1.00 91.62 119 ALA A CA 1
ATOM 946 C C . ALA A 1 119 ? -12.473 4.385 5.751 1.00 91.62 119 ALA A C 1
ATOM 948 O O . ALA A 1 119 ? -11.324 4.317 6.205 1.00 91.62 119 ALA A O 1
ATOM 949 N N . LYS A 1 120 ? -13.487 3.677 6.258 1.00 91.12 120 LYS A N 1
ATOM 950 C CA . LYS A 1 120 ? -13.407 2.767 7.417 1.00 91.12 120 LYS A CA 1
ATOM 951 C C . LYS A 1 120 ? -13.906 1.352 7.106 1.00 91.12 120 LYS A C 1
ATOM 953 O O . LYS A 1 120 ? -14.082 0.544 8.011 1.00 91.12 120 LYS A O 1
ATOM 958 N N . ASP A 1 121 ? -14.162 1.071 5.833 1.00 92.75 121 ASP A N 1
ATOM 959 C CA . ASP A 1 121 ? -14.674 -0.197 5.307 1.00 92.75 121 ASP A CA 1
ATOM 960 C C . ASP A 1 121 ? -13.579 -1.009 4.597 1.00 92.75 121 ASP A C 1
ATOM 962 O O . ASP A 1 121 ? -13.876 -1.820 3.715 1.00 92.75 121 ASP A O 1
ATOM 966 N N . TRP A 1 122 ? -12.310 -0.778 4.952 1.00 93.44 122 TRP A N 1
ATOM 967 C CA . TRP A 1 122 ? -11.200 -1.575 4.442 1.00 93.44 122 TRP A CA 1
ATOM 968 C C . TRP A 1 122 ? -11.200 -2.960 5.085 1.00 93.44 122 TRP A C 1
ATOM 970 O O . TRP A 1 122 ? -11.454 -3.103 6.281 1.00 93.44 122 TRP A O 1
ATOM 980 N N . VAL A 1 123 ? -10.892 -3.978 4.289 1.00 92.81 123 VAL A N 1
ATOM 981 C CA . VAL A 1 123 ? -10.783 -5.378 4.712 1.00 92.81 123 VAL A CA 1
ATOM 982 C C . VAL A 1 123 ? -9.582 -6.036 4.039 1.00 92.81 123 VAL A C 1
ATOM 984 O O . VAL A 1 123 ? -9.136 -5.580 2.986 1.00 92.81 123 VAL A O 1
ATOM 987 N N . VAL A 1 124 ? -9.041 -7.090 4.652 1.00 93.25 124 VAL A N 1
ATOM 988 C CA . VAL A 1 124 ? -8.054 -7.966 4.001 1.00 93.25 124 VAL A CA 1
ATOM 989 C C . VAL A 1 124 ? -8.794 -8.846 2.993 1.00 93.25 124 VAL A C 1
ATOM 991 O O . VAL A 1 124 ? -9.948 -9.205 3.225 1.00 93.25 124 VAL A O 1
ATOM 994 N N . VAL A 1 125 ? -8.158 -9.130 1.862 1.00 92.06 125 VAL A N 1
ATOM 995 C CA . VAL A 1 125 ? -8.655 -10.101 0.881 1.00 92.06 125 VAL A CA 1
ATOM 996 C C . VAL A 1 125 ? -8.245 -11.499 1.339 1.00 92.06 125 VAL A C 1
ATOM 998 O O . VAL A 1 125 ? -7.078 -11.690 1.683 1.00 92.06 125 VAL A O 1
ATOM 1001 N N . ASP A 1 126 ? -9.197 -12.432 1.356 1.00 77.50 126 ASP A N 1
ATOM 1002 C CA . ASP A 1 126 ? -8.966 -13.847 1.688 1.00 77.50 126 ASP A CA 1
ATOM 1003 C C . ASP A 1 126 ? -8.161 -14.596 0.611 1.00 77.50 126 ASP A C 1
ATOM 1005 O O . ASP A 1 126 ? -8.337 -14.289 -0.595 1.00 77.50 126 ASP A O 1
#

pLDDT: mean 87.29, std 13.48, range [31.42, 98.19]

Sequence (126 aa):
MNKSVSKRNVAGYEGYVSWLPEAVFEKIYEEIKPAHDGFCFGQALRRLALGDCVQRRGWNGKGMHLFLVHGNAVNQALYNYLDDPDNTKHNTSVRDAIYMLTADNQLVPWVASQDDLLAKDWVVVD

Mean predicted aligned error: 8.7 Å

Secondary structure (DSSP, 8-state):
-----PPP-STT-SS------HHHHHHHHHHHSPBTTBB-HHHHHHHHHTT--EEETT--STT-EEEEEPGGGTHHHHHHHTT-TTS-SS---PPPEEEEE-TTS-EEE----HHHHH---EEE--

InterPro domains:
  IPR021361 Thoeris anti-defense 2-like domain [PF11195] (41-125)